Protein AF-A0A3B0FNT8-F1 (afdb_monomer)

Mean predicted aligned error: 11.55 Å

pLDDT: mean 79.82, std 15.88, range [45.12, 97.12]

Radius of gyration: 25.24 Å; Cα contacts (8 Å, |Δi|>4): 26; chains: 1; bounding box: 51×44×73 Å

Solvent-accessible surface area (backbone atoms only — not comparable to full-atom values): 6729 Å² total; per-residue (Å²): 138,70,70,69,58,57,55,53,40,46,52,53,53,46,54,52,52,50,52,52,50,52,54,49,56,54,68,74,42,70,83,59,65,89,70,70,77,71,73,82,89,70,88,82,74,92,58,73,80,83,53,77,88,48,48,67,55,54,54,50,52,56,52,52,52,52,52,50,51,54,52,50,53,51,54,49,54,52,50,51,52,51,53,50,57,63,66,65,53,75,85,79,70,72,95,72,78,91,74,80,81,76,83,84,126

Secondary structure (DSSP, 8-state):
--HHHHHHHHHHHHHHHHHHHHHHHHHH-TTS-TTS--PPP-PPPS--SPPHHHHHHHHHHHHHHHHHHHHHHHHHHHHHHHHHHHHTS-----SS---------

Organism: Pseudarthrobacter phenanthrenivorans (NCBI:txid361575)

Sequence (105 aa):
MPEHAGHATSSRWDSVLDTLEVHLSSAQEPNQSAAAAVEPWSEPQDLGPLPARLAGRADRILRAQRQALIALEQAKEDTVKHLAALSAIPSVRPAQQSVYLDVEG

Structure (mmCIF, N/CA/C/O backbone):
data_AF-A0A3B0FNT8-F1
#
_entry.id   AF-A0A3B0FNT8-F1
#
loop_
_atom_site.group_PDB
_atom_site.id
_atom_site.type_symbol
_atom_site.label_atom_id
_atom_site.label_alt_id
_atom_site.label_comp_id
_atom_site.label_asym_id
_atom_site.label_entity_id
_atom_site.label_seq_id
_atom_site.pdbx_PDB_ins_code
_atom_site.Cartn_x
_atom_site.Cartn_y
_atom_site.Cartn_z
_atom_site.occupancy
_atom_site.B_iso_or_equiv
_atom_site.auth_seq_id
_atom_site.auth_comp_id
_atom_site.auth_asym_id
_atom_site.auth_atom_id
_atom_site.pdbx_PDB_model_num
ATOM 1 N N . MET A 1 1 ? 29.888 3.974 -27.615 1.00 45.25 1 MET A N 1
ATOM 2 C CA . MET A 1 1 ? 29.158 2.781 -27.134 1.00 45.25 1 MET A CA 1
ATOM 3 C C . MET A 1 1 ? 28.469 3.100 -25.799 1.00 45.25 1 MET A C 1
ATOM 5 O O . MET A 1 1 ? 29.100 2.912 -24.768 1.00 45.25 1 MET A O 1
ATOM 9 N N . PRO A 1 2 ? 27.238 3.658 -25.794 1.00 57.91 2 PRO A N 1
ATOM 10 C CA . PRO A 1 2 ? 26.517 4.060 -24.571 1.00 57.91 2 PRO A CA 1
ATOM 11 C C . PRO A 1 2 ? 25.455 3.058 -24.059 1.00 57.91 2 PRO A C 1
ATOM 13 O O . PRO A 1 2 ? 24.883 3.269 -22.994 1.00 57.91 2 PRO A O 1
ATOM 16 N N . GLU A 1 3 ? 25.180 1.957 -24.767 1.00 60.31 3 GLU A N 1
ATOM 17 C CA . GLU A 1 3 ? 24.012 1.102 -24.470 1.00 60.31 3 GLU A CA 1
ATOM 18 C C . GLU A 1 3 ? 24.128 0.270 -23.180 1.00 60.31 3 GLU A C 1
ATOM 20 O O . GLU A 1 3 ? 23.120 -0.098 -22.579 1.00 60.31 3 GLU A O 1
ATOM 25 N N . HIS A 1 4 ? 25.340 0.008 -22.684 1.00 62.00 4 HIS A N 1
ATOM 26 C CA . HIS A 1 4 ? 25.526 -0.764 -21.448 1.00 62.00 4 HIS A CA 1
ATOM 27 C C . HIS A 1 4 ? 25.102 0.004 -20.183 1.00 62.00 4 HIS A C 1
ATOM 29 O O . HIS A 1 4 ? 24.646 -0.614 -19.222 1.00 62.00 4 HIS A O 1
ATOM 35 N N . ALA A 1 5 ? 25.174 1.342 -20.189 1.00 66.06 5 ALA A N 1
ATOM 36 C CA . ALA A 1 5 ? 24.753 2.162 -19.050 1.00 66.06 5 ALA A CA 1
ATOM 37 C C . ALA A 1 5 ? 23.224 2.137 -18.856 1.00 66.06 5 ALA A C 1
ATOM 39 O O . ALA A 1 5 ? 22.745 2.014 -17.731 1.00 66.06 5 ALA A O 1
ATOM 40 N N . GLY A 1 6 ? 22.453 2.154 -19.951 1.00 71.56 6 GLY A N 1
ATOM 41 C CA . GLY A 1 6 ? 20.986 2.104 -19.898 1.00 71.56 6 GLY A CA 1
ATOM 42 C C . GLY A 1 6 ? 20.438 0.790 -19.327 1.00 71.56 6 GLY A C 1
ATOM 43 O O . GLY A 1 6 ? 19.452 0.798 -18.585 1.00 71.56 6 GLY A O 1
ATOM 44 N N . HIS A 1 7 ? 21.100 -0.337 -19.610 1.00 75.12 7 HIS A N 1
ATOM 45 C CA . HIS A 1 7 ? 20.725 -1.647 -19.067 1.00 75.12 7 HIS A CA 1
ATOM 46 C C . HIS A 1 7 ? 21.039 -1.777 -17.569 1.00 75.12 7 HIS A C 1
ATOM 48 O O . HIS A 1 7 ? 20.222 -2.317 -16.818 1.00 75.12 7 HIS A O 1
ATOM 54 N N . ALA A 1 8 ? 22.178 -1.238 -17.118 1.00 78.88 8 ALA A N 1
ATOM 55 C CA . ALA A 1 8 ? 22.537 -1.211 -15.700 1.00 78.88 8 ALA A CA 1
ATOM 56 C C . ALA A 1 8 ? 21.572 -0.329 -14.888 1.00 78.88 8 ALA A C 1
ATOM 58 O O . ALA A 1 8 ? 21.066 -0.763 -13.853 1.00 78.88 8 ALA A O 1
ATOM 59 N N . THR A 1 9 ? 21.240 0.864 -15.393 1.00 85.06 9 THR A N 1
ATOM 60 C CA . THR A 1 9 ? 20.217 1.740 -14.797 1.00 85.06 9 THR A CA 1
ATOM 61 C C . THR A 1 9 ? 18.846 1.068 -14.754 1.00 85.06 9 THR A C 1
ATOM 63 O O . THR A 1 9 ? 18.174 1.107 -13.726 1.00 85.06 9 THR A O 1
ATOM 66 N N . SER A 1 10 ? 18.441 0.401 -15.838 1.00 86.56 10 SER A N 1
ATOM 67 C CA . SER A 1 10 ? 17.156 -0.306 -15.879 1.00 86.56 10 SER A CA 1
ATOM 68 C C . SER A 1 10 ? 17.084 -1.441 -14.862 1.00 86.56 10 SER A C 1
ATOM 70 O O . SER A 1 10 ? 16.059 -1.590 -14.212 1.00 86.56 10 SER A O 1
ATOM 72 N N . SER A 1 11 ? 18.168 -2.201 -14.689 1.00 89.88 11 SER A N 1
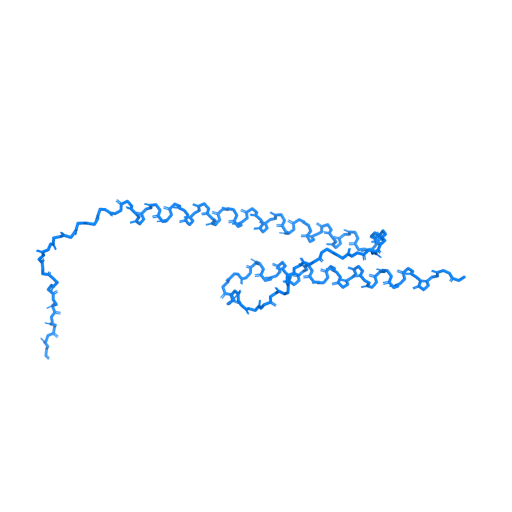ATOM 73 C CA . SER A 1 11 ? 18.216 -3.305 -13.719 1.00 89.88 11 SER A CA 1
ATOM 74 C C . SER A 1 11 ? 18.169 -2.795 -12.277 1.00 89.88 11 SER A C 1
ATOM 76 O O . SER A 1 11 ? 17.486 -3.380 -11.447 1.00 89.88 11 SER A O 1
ATOM 78 N N . ARG A 1 12 ? 18.830 -1.665 -11.984 1.00 91.38 12 ARG A N 1
ATOM 79 C CA . ARG A 1 12 ? 18.749 -1.014 -10.665 1.00 91.38 12 ARG A CA 1
ATOM 80 C C . ARG A 1 12 ? 17.338 -0.531 -10.340 1.00 91.38 12 ARG A C 1
ATOM 82 O O . ARG A 1 12 ? 16.867 -0.755 -9.230 1.00 91.38 12 ARG A O 1
ATOM 89 N N . TRP A 1 13 ? 16.664 0.105 -11.302 1.00 93.69 13 TRP A N 1
ATOM 90 C CA . TRP A 1 13 ? 15.259 0.482 -11.144 1.00 93.69 13 TRP A CA 1
ATOM 91 C C . TRP A 1 13 ? 14.360 -0.736 -10.935 1.00 93.69 13 TRP A C 1
ATOM 93 O O . TRP A 1 13 ? 13.460 -0.678 -10.107 1.00 93.69 13 TRP A O 1
ATOM 103 N N . ASP A 1 14 ? 14.607 -1.834 -11.646 1.00 93.94 14 ASP A N 1
ATOM 104 C CA . ASP A 1 14 ? 13.824 -3.062 -11.498 1.00 93.94 14 ASP A CA 1
ATOM 105 C C . ASP A 1 14 ? 13.951 -3.640 -10.081 1.00 93.94 14 ASP A C 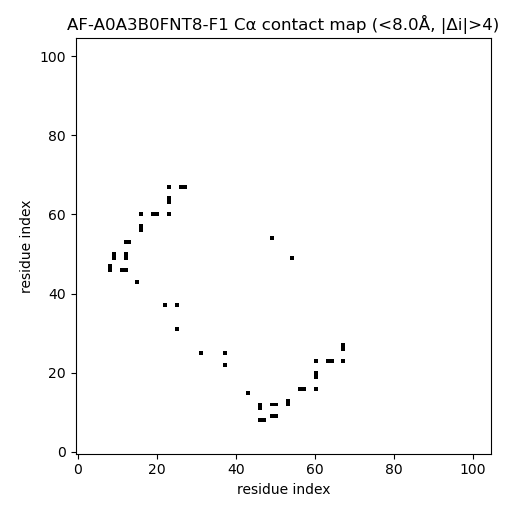1
ATOM 107 O O . ASP A 1 14 ? 12.934 -3.848 -9.427 1.00 93.94 14 ASP A O 1
ATOM 111 N N . SER A 1 15 ? 15.176 -3.747 -9.545 1.00 92.12 15 SER A N 1
ATOM 112 C CA . SER A 1 15 ? 15.406 -4.197 -8.161 1.00 92.12 15 SER A CA 1
ATOM 113 C C . SER A 1 15 ? 14.740 -3.293 -7.121 1.00 92.12 15 SER A C 1
ATOM 115 O O . SER A 1 15 ? 14.228 -3.768 -6.113 1.00 92.12 15 SER A O 1
ATOM 117 N N . VAL A 1 16 ? 14.729 -1.981 -7.361 1.00 93.38 16 VAL A N 1
ATOM 118 C CA . VAL A 1 16 ? 14.029 -1.014 -6.506 1.00 93.38 16 VAL A CA 1
ATOM 119 C C . VAL A 1 16 ? 12.521 -1.251 -6.516 1.00 93.38 16 VAL A C 1
ATOM 121 O O . VAL A 1 16 ? 11.899 -1.265 -5.454 1.00 93.38 16 VAL A O 1
ATOM 124 N N . LEU A 1 17 ? 11.930 -1.459 -7.695 1.00 94.06 17 LEU A N 1
ATOM 125 C CA . LEU A 1 17 ? 10.499 -1.736 -7.815 1.00 94.06 17 LEU A CA 1
ATOM 126 C C . LEU A 1 17 ? 10.128 -3.105 -7.225 1.00 94.06 17 LEU A C 1
ATOM 128 O O . LEU A 1 17 ? 9.081 -3.198 -6.592 1.00 94.06 17 LEU A O 1
ATOM 132 N N . ASP A 1 18 ? 10.985 -4.121 -7.356 1.00 93.81 18 ASP A N 1
ATOM 133 C CA . ASP A 1 18 ? 10.793 -5.429 -6.715 1.00 93.81 18 ASP A CA 1
ATOM 134 C C . ASP A 1 18 ? 10.741 -5.298 -5.187 1.00 93.81 18 ASP A C 1
ATOM 136 O O . ASP A 1 18 ? 9.812 -5.797 -4.549 1.00 93.81 18 ASP A O 1
ATOM 140 N N . THR A 1 19 ? 11.687 -4.568 -4.585 1.00 91.69 19 THR A N 1
ATOM 141 C CA . THR A 1 19 ? 11.683 -4.318 -3.135 1.00 91.69 19 THR A CA 1
ATOM 142 C C . THR A 1 19 ? 10.402 -3.604 -2.696 1.00 91.69 19 THR A C 1
ATOM 144 O O . THR A 1 19 ? 9.783 -3.999 -1.708 1.00 91.69 19 THR A O 1
ATOM 147 N N . LEU A 1 20 ? 9.942 -2.595 -3.446 1.00 91.88 20 LEU A N 1
ATOM 148 C CA . LEU A 1 20 ? 8.691 -1.894 -3.130 1.00 91.88 20 LEU A CA 1
ATOM 149 C C . LEU A 1 20 ? 7.460 -2.809 -3.205 1.00 91.88 20 LEU A C 1
ATOM 151 O O . LEU A 1 20 ? 6.540 -2.660 -2.399 1.00 91.88 20 LEU A O 1
ATOM 155 N N . GLU A 1 21 ? 7.432 -3.755 -4.141 1.00 92.69 21 GLU A N 1
ATOM 156 C CA . GLU A 1 21 ? 6.354 -4.743 -4.252 1.00 92.69 21 GLU A CA 1
ATOM 157 C C . GLU A 1 21 ? 6.367 -5.750 -3.096 1.00 92.69 21 GLU A C 1
ATOM 159 O O . GLU A 1 21 ? 5.299 -6.098 -2.584 1.00 92.69 21 GLU A O 1
ATOM 164 N N . VAL A 1 22 ? 7.549 -6.168 -2.629 1.00 90.69 22 VAL A N 1
ATOM 165 C CA . VAL A 1 22 ? 7.677 -7.004 -1.423 1.00 90.69 22 VAL A CA 1
ATOM 166 C C . VAL A 1 22 ? 7.134 -6.260 -0.204 1.00 90.69 22 VAL A C 1
ATOM 168 O O . VAL A 1 22 ? 6.290 -6.799 0.509 1.00 90.69 22 VAL A O 1
ATOM 171 N N . HIS A 1 23 ? 7.536 -5.001 -0.007 1.00 88.25 23 HIS A N 1
ATOM 172 C CA . HIS A 1 23 ? 7.053 -4.178 1.108 1.00 88.25 23 HIS A CA 1
ATOM 173 C C . HIS A 1 23 ? 5.531 -4.003 1.070 1.00 88.25 23 HIS A C 1
ATOM 175 O O . HIS A 1 23 ? 4.863 -4.093 2.101 1.00 88.25 23 HIS A O 1
ATOM 181 N N . LEU A 1 24 ? 4.976 -3.766 -0.119 1.00 89.94 24 LEU A N 1
ATOM 182 C CA . LEU A 1 24 ? 3.537 -3.636 -0.309 1.00 89.94 24 LEU A CA 1
ATOM 183 C C . LEU A 1 24 ? 2.806 -4.948 0.010 1.00 89.94 24 LEU A C 1
ATOM 185 O O . LEU A 1 24 ? 1.803 -4.923 0.719 1.00 89.94 24 LEU A O 1
ATOM 189 N N . SER A 1 25 ? 3.332 -6.084 -0.450 1.00 88.31 25 SER A N 1
ATOM 190 C CA . SER A 1 25 ? 2.757 -7.407 -0.173 1.00 88.31 25 SER A CA 1
ATOM 191 C C . SER A 1 25 ? 2.738 -7.703 1.329 1.00 88.31 25 SER A C 1
ATOM 193 O O . SER A 1 25 ? 1.725 -8.158 1.855 1.00 88.31 25 SER A O 1
ATOM 195 N N . SER A 1 26 ? 3.818 -7.367 2.042 1.00 83.94 26 SER A N 1
ATOM 196 C CA . SER A 1 26 ? 3.877 -7.480 3.504 1.00 83.94 26 SER A CA 1
ATOM 197 C C . SER A 1 26 ? 2.880 -6.556 4.208 1.00 83.94 26 SER A C 1
ATOM 199 O O . SER A 1 26 ? 2.268 -6.960 5.192 1.00 83.94 26 SER A O 1
ATOM 201 N N . ALA A 1 27 ? 2.669 -5.336 3.704 1.00 83.12 27 ALA A N 1
ATOM 202 C CA . ALA A 1 27 ? 1.700 -4.401 4.278 1.00 83.12 27 ALA A CA 1
ATOM 203 C C . ALA A 1 27 ? 0.237 -4.856 4.099 1.00 83.12 27 ALA A C 1
ATOM 205 O O . ALA A 1 27 ? -0.616 -4.511 4.917 1.00 83.12 27 ALA A O 1
ATOM 206 N N . GLN A 1 28 ? -0.062 -5.620 3.045 1.00 82.88 28 GLN A N 1
ATOM 207 C CA . GLN A 1 28 ? -1.405 -6.146 2.775 1.00 82.88 28 GLN A CA 1
ATOM 208 C C . GLN A 1 28 ? -1.755 -7.390 3.604 1.00 82.88 28 GLN A C 1
ATOM 210 O O . GLN A 1 28 ? -2.937 -7.673 3.785 1.00 82.88 28 GLN A O 1
ATOM 215 N N . GLU A 1 29 ? -0.755 -8.089 4.145 1.00 82.62 29 GLU A N 1
ATOM 216 C CA . GLU A 1 29 ? -0.907 -9.323 4.926 1.00 82.62 29 GLU A CA 1
ATOM 217 C C . GLU A 1 29 ? -0.494 -9.110 6.402 1.00 82.62 29 GLU A C 1
ATOM 219 O O . GLU A 1 29 ? 0.433 -9.757 6.894 1.00 82.62 29 GLU A O 1
ATOM 224 N N . PRO A 1 30 ? -1.177 -8.231 7.165 1.00 64.69 30 PRO A N 1
ATOM 225 C CA . PRO A 1 30 ? -0.731 -7.790 8.493 1.00 64.69 30 PRO A CA 1
ATOM 226 C C . PRO A 1 30 ? -0.717 -8.895 9.566 1.00 64.69 30 PRO A C 1
ATOM 228 O O . PRO A 1 30 ? -0.191 -8.685 10.657 1.00 64.69 30 PRO A O 1
ATOM 231 N N . ASN A 1 31 ? -1.321 -10.056 9.287 1.00 66.69 31 ASN A N 1
ATOM 232 C CA . ASN A 1 31 ? -1.449 -11.177 10.223 1.00 66.69 31 ASN A CA 1
ATOM 233 C C . ASN A 1 31 ? -0.311 -12.211 10.093 1.00 66.69 31 ASN A C 1
ATOM 235 O O . ASN A 1 31 ? -0.160 -13.084 10.948 1.00 66.69 31 ASN A O 1
ATOM 239 N N . GLN A 1 32 ? 0.520 -12.119 9.048 1.00 61.38 32 GLN A N 1
ATOM 240 C CA . GLN A 1 32 ? 1.816 -12.795 9.046 1.00 61.38 32 GLN A CA 1
ATOM 241 C C . GLN A 1 32 ? 2.727 -11.999 9.974 1.00 61.38 32 GLN A C 1
ATOM 243 O O . GLN A 1 32 ? 3.033 -10.852 9.672 1.00 61.38 32 GLN A O 1
ATOM 248 N N . SER A 1 33 ? 3.075 -12.595 11.125 1.00 52.00 33 SER A N 1
ATOM 249 C CA . SER A 1 33 ? 3.953 -12.057 12.175 1.00 52.00 33 SER A CA 1
ATOM 250 C C . SER A 1 33 ? 4.753 -10.841 11.705 1.00 52.00 33 SER A C 1
ATOM 252 O O . SER A 1 33 ? 5.655 -10.986 10.878 1.00 52.00 33 SER A O 1
ATOM 254 N N . ALA A 1 34 ? 4.424 -9.662 12.246 1.00 52.59 34 ALA A N 1
ATOM 255 C CA . ALA A 1 34 ? 4.999 -8.343 11.946 1.00 52.59 34 ALA A CA 1
ATOM 256 C C . ALA A 1 34 ? 6.536 -8.229 12.136 1.00 52.59 34 ALA A C 1
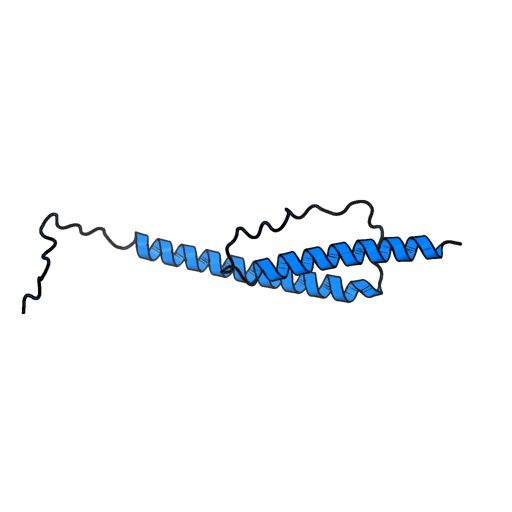ATOM 258 O O . ALA A 1 34 ? 7.088 -7.134 12.194 1.00 52.59 34 ALA A O 1
ATOM 259 N N . ALA A 1 35 ? 7.225 -9.362 12.266 1.00 47.25 35 ALA A N 1
ATOM 260 C CA . ALA A 1 35 ? 8.642 -9.544 12.513 1.00 47.25 35 ALA A CA 1
ATOM 261 C C . ALA A 1 35 ? 9.350 -10.394 11.439 1.00 47.25 35 ALA A C 1
ATOM 263 O O . ALA A 1 35 ? 10.517 -10.742 11.629 1.00 47.25 35 ALA A O 1
ATOM 264 N N . ALA A 1 36 ? 8.718 -10.716 10.301 1.00 53.53 36 ALA A N 1
ATOM 265 C CA . ALA A 1 36 ? 9.525 -10.890 9.095 1.00 53.53 36 ALA A CA 1
ATOM 266 C C . ALA A 1 36 ? 10.116 -9.506 8.816 1.00 53.53 36 ALA A C 1
ATOM 268 O O . ALA A 1 36 ? 9.405 -8.625 8.348 1.00 53.53 36 ALA A O 1
ATOM 269 N N . ALA A 1 37 ? 11.353 -9.287 9.268 1.00 57.91 37 ALA A N 1
ATOM 270 C CA . ALA A 1 37 ? 12.051 -8.014 9.209 1.00 57.91 37 ALA A CA 1
ATOM 271 C C . ALA A 1 37 ? 12.162 -7.568 7.749 1.00 57.91 37 ALA A C 1
ATOM 273 O O . ALA A 1 37 ? 13.119 -7.892 7.050 1.00 57.91 37 ALA A O 1
ATOM 274 N N . VAL A 1 38 ? 11.134 -6.872 7.275 1.00 65.50 38 VAL A N 1
ATOM 275 C CA . VAL A 1 38 ? 11.199 -6.107 6.046 1.00 65.50 38 VAL A CA 1
ATOM 276 C C . VAL A 1 38 ? 12.251 -5.047 6.325 1.00 65.50 38 VAL A C 1
ATOM 278 O O . VAL A 1 38 ? 12.069 -4.214 7.217 1.00 65.50 38 VAL A O 1
ATOM 281 N N . GLU A 1 39 ? 13.386 -5.156 5.637 1.00 75.56 39 GLU A N 1
ATOM 282 C CA . GLU A 1 39 ? 14.486 -4.207 5.769 1.00 75.56 39 GLU A CA 1
ATOM 283 C C . GLU A 1 39 ? 13.924 -2.782 5.639 1.00 75.56 39 GLU A C 1
ATOM 285 O O . GLU A 1 39 ? 13.115 -2.528 4.739 1.00 75.56 39 GLU A O 1
ATOM 290 N N . PRO A 1 40 ? 14.291 -1.842 6.527 1.00 79.75 40 PRO A N 1
ATOM 291 C CA . PRO A 1 40 ? 13.819 -0.471 6.434 1.00 79.75 40 PRO A CA 1
ATOM 292 C C . PRO A 1 40 ? 14.062 0.100 5.035 1.00 79.75 40 PRO A C 1
ATOM 294 O O . PRO A 1 40 ? 15.189 0.125 4.535 1.00 79.75 40 PRO A O 1
ATOM 297 N N . TRP A 1 41 ? 12.990 0.574 4.395 1.00 82.81 41 TRP A N 1
ATOM 298 C CA . TRP A 1 41 ? 13.097 1.184 3.075 1.00 82.81 41 TRP A CA 1
ATOM 299 C C . TRP A 1 41 ? 14.024 2.400 3.140 1.00 82.81 41 TRP A C 1
ATOM 301 O O . TRP A 1 41 ? 13.785 3.335 3.905 1.00 82.81 41 TRP A O 1
ATOM 311 N N . SER A 1 42 ? 15.059 2.390 2.306 1.00 83.00 42 SER A N 1
ATOM 312 C CA . SER A 1 42 ? 15.981 3.508 2.128 1.00 83.00 42 SER A CA 1
ATOM 313 C C . SER A 1 42 ? 15.843 4.041 0.711 1.00 83.00 42 SER A C 1
ATOM 315 O O . SER A 1 42 ? 15.797 3.262 -0.241 1.00 83.00 42 SER A O 1
ATOM 317 N N . GLU A 1 43 ? 15.780 5.364 0.560 1.00 83.88 43 GLU A N 1
ATOM 318 C CA . GLU A 1 43 ? 15.672 5.976 -0.761 1.00 83.88 43 GLU A CA 1
ATOM 319 C C . GLU A 1 43 ? 16.917 5.648 -1.609 1.00 83.88 43 GLU A C 1
ATOM 321 O O . GLU A 1 43 ? 18.044 5.946 -1.196 1.00 83.88 43 GLU A O 1
ATOM 326 N N . PRO A 1 44 ? 16.745 5.023 -2.785 1.00 86.25 44 PRO A N 1
ATOM 327 C CA . PRO A 1 44 ? 17.860 4.682 -3.653 1.00 86.25 44 PRO A CA 1
ATOM 328 C C . PRO A 1 44 ? 18.452 5.943 -4.296 1.00 86.25 44 PRO A C 1
ATOM 330 O O . PRO A 1 44 ? 17.748 6.730 -4.926 1.00 86.25 44 PRO A O 1
ATOM 333 N N . GLN A 1 45 ? 19.767 6.117 -4.169 1.00 86.50 45 GLN A N 1
ATOM 334 C CA . GLN A 1 45 ? 20.499 7.257 -4.731 1.00 86.50 45 GLN A CA 1
ATOM 335 C C . GLN A 1 45 ? 20.995 6.964 -6.153 1.00 86.50 45 GLN A C 1
ATOM 337 O O . GLN A 1 45 ? 21.194 5.808 -6.535 1.00 86.50 45 GLN A O 1
ATOM 342 N N . ASP A 1 46 ? 21.204 8.023 -6.939 1.00 85.00 46 ASP A N 1
ATOM 343 C CA . ASP A 1 46 ? 21.874 7.973 -8.249 1.00 85.00 46 ASP A CA 1
ATOM 344 C C . ASP A 1 46 ? 21.280 6.970 -9.260 1.00 85.00 46 ASP A C 1
ATOM 346 O O . ASP A 1 46 ? 21.984 6.394 -10.095 1.00 85.00 46 ASP A O 1
ATOM 350 N N . LEU A 1 47 ? 19.961 6.754 -9.221 1.00 85.12 47 LEU A N 1
ATOM 351 C CA . LEU A 1 47 ? 19.275 5.868 -10.169 1.00 85.12 47 LEU A CA 1
ATOM 352 C C . LEU A 1 47 ? 19.173 6.451 -11.585 1.00 85.12 47 LEU A C 1
ATOM 354 O O . LEU A 1 47 ? 19.015 5.704 -12.548 1.00 85.12 47 LEU A O 1
ATOM 358 N N . GLY A 1 48 ? 19.250 7.775 -11.730 1.00 87.06 48 GLY A N 1
ATOM 359 C CA . GLY A 1 48 ? 18.950 8.449 -12.993 1.00 87.06 48 GLY A CA 1
ATOM 360 C C . GLY A 1 48 ? 17.454 8.395 -13.355 1.00 87.06 48 GLY A C 1
ATOM 361 O O . GLY A 1 48 ? 16.621 8.027 -12.524 1.00 87.06 48 GLY A O 1
ATOM 362 N N . PRO A 1 49 ? 17.074 8.790 -14.583 1.00 89.06 49 PRO A N 1
ATOM 363 C CA . PRO A 1 49 ? 15.671 8.854 -14.985 1.00 89.06 49 PRO A CA 1
ATOM 364 C C . PRO A 1 49 ? 15.021 7.464 -15.031 1.00 89.06 49 PRO A C 1
ATOM 366 O O . PRO A 1 49 ? 15.654 6.485 -15.429 1.00 89.06 49 PRO A O 1
ATOM 369 N N . LEU A 1 50 ? 13.735 7.392 -14.674 1.00 88.44 50 LEU A N 1
ATOM 370 C CA . LEU A 1 50 ? 12.950 6.159 -14.745 1.00 88.44 50 LEU A CA 1
ATOM 371 C C . LEU A 1 50 ? 12.798 5.700 -16.211 1.00 88.44 50 LEU A C 1
ATOM 373 O O . LEU A 1 50 ? 12.275 6.457 -17.036 1.00 88.44 50 LEU A O 1
ATOM 377 N N . PRO A 1 51 ? 13.190 4.461 -16.561 1.00 91.56 51 PRO A N 1
ATOM 378 C CA . PRO A 1 51 ? 12.989 3.927 -17.902 1.00 91.56 51 PRO A CA 1
ATOM 379 C C . PRO A 1 51 ? 11.502 3.839 -18.265 1.00 91.56 51 PRO A C 1
ATOM 381 O O . PRO A 1 51 ? 10.698 3.311 -17.497 1.00 91.56 51 PRO A O 1
ATOM 384 N N . ALA A 1 52 ? 11.136 4.259 -19.481 1.00 91.06 52 ALA A N 1
ATOM 385 C CA . ALA A 1 52 ? 9.738 4.309 -19.934 1.00 91.06 52 ALA A CA 1
ATOM 386 C C . ALA A 1 52 ? 8.995 2.962 -19.810 1.00 91.06 52 ALA A C 1
ATOM 388 O O . ALA A 1 52 ? 7.816 2.934 -19.464 1.00 91.06 52 ALA A O 1
ATOM 389 N N . ARG A 1 53 ? 9.693 1.833 -20.009 1.00 92.38 53 ARG A N 1
ATOM 390 C CA . ARG A 1 53 ? 9.127 0.481 -19.833 1.00 92.38 53 ARG A CA 1
ATOM 391 C C . ARG A 1 53 ? 8.664 0.188 -18.400 1.00 92.38 53 ARG A C 1
ATOM 393 O O . ARG A 1 53 ? 7.772 -0.632 -18.213 1.00 92.38 53 ARG A O 1
ATOM 400 N N . LEU A 1 54 ? 9.270 0.832 -17.400 1.00 93.50 54 LEU A N 1
ATOM 401 C CA . LEU A 1 54 ? 8.964 0.636 -15.981 1.00 93.50 54 LEU A CA 1
ATOM 402 C C . LEU A 1 54 ? 7.921 1.632 -15.460 1.00 93.50 54 LEU A C 1
ATOM 404 O O . LEU A 1 54 ? 7.357 1.404 -14.392 1.00 93.50 54 LEU A O 1
ATOM 408 N N . ALA A 1 55 ? 7.603 2.688 -16.217 1.00 94.38 55 ALA A N 1
ATOM 409 C CA . ALA A 1 55 ? 6.653 3.722 -15.804 1.00 94.38 55 ALA A CA 1
ATOM 410 C C . ALA A 1 55 ? 5.281 3.142 -15.421 1.00 94.38 55 ALA A C 1
ATOM 412 O O . ALA A 1 55 ? 4.746 3.461 -14.362 1.00 94.38 55 ALA A O 1
ATOM 413 N N . GLY A 1 56 ? 4.749 2.215 -16.226 1.00 96.44 56 GLY A N 1
ATOM 414 C CA . GLY A 1 56 ? 3.481 1.547 -15.918 1.00 96.44 56 GLY A CA 1
ATOM 415 C C . GLY A 1 56 ? 3.534 0.668 -14.661 1.00 96.44 56 GLY A C 1
ATOM 416 O O . GLY A 1 56 ? 2.535 0.537 -13.957 1.00 96.44 56 GLY A O 1
ATOM 417 N N . ARG A 1 57 ? 4.694 0.078 -14.340 1.00 96.12 57 ARG A N 1
ATOM 418 C CA . ARG A 1 57 ? 4.883 -0.707 -13.109 1.00 96.12 57 ARG A CA 1
ATOM 419 C C . ARG A 1 57 ? 4.921 0.209 -11.887 1.00 96.12 57 ARG A C 1
ATOM 421 O O . ARG A 1 57 ? 4.138 -0.002 -10.966 1.00 96.12 57 ARG A O 1
ATOM 428 N N . ALA A 1 58 ? 5.739 1.260 -11.930 1.00 95.06 58 ALA A N 1
ATOM 429 C CA . ALA A 1 58 ? 5.850 2.248 -10.857 1.00 95.06 58 ALA A CA 1
ATOM 430 C C . ALA A 1 58 ? 4.494 2.896 -10.522 1.00 95.06 58 ALA A C 1
ATOM 432 O O . ALA A 1 58 ? 4.121 3.018 -9.359 1.00 95.06 58 ALA A O 1
ATOM 433 N N . ASP A 1 59 ? 3.714 3.241 -11.544 1.00 96.88 59 ASP A N 1
ATOM 434 C CA . ASP A 1 59 ? 2.388 3.841 -11.394 1.00 96.88 59 ASP A CA 1
ATOM 435 C C . ASP A 1 59 ? 1.357 2.876 -10.763 1.00 96.88 59 ASP A C 1
ATOM 437 O O . ASP A 1 59 ? 0.528 3.283 -9.944 1.00 96.88 59 ASP A O 1
ATOM 441 N N . ARG A 1 60 ? 1.437 1.570 -11.062 1.00 96.88 60 ARG A N 1
ATOM 442 C CA . ARG A 1 60 ? 0.629 0.546 -10.369 1.00 96.88 60 ARG A CA 1
ATOM 443 C C . ARG A 1 60 ? 1.014 0.414 -8.896 1.00 96.88 60 ARG A C 1
ATOM 445 O O . ARG A 1 60 ? 0.115 0.406 -8.058 1.00 96.88 60 ARG A O 1
ATOM 452 N N . ILE A 1 61 ? 2.312 0.361 -8.591 1.00 95.69 61 ILE A N 1
ATOM 453 C CA . ILE A 1 61 ? 2.816 0.295 -7.210 1.00 95.69 61 ILE A CA 1
ATOM 454 C C . ILE A 1 61 ? 2.338 1.516 -6.419 1.00 95.69 61 ILE A C 1
ATOM 456 O O . ILE A 1 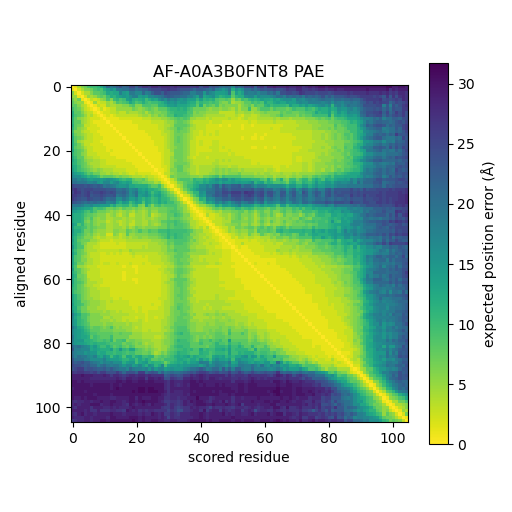61 ? 1.766 1.363 -5.343 1.00 95.69 61 ILE A O 1
ATOM 460 N N . LEU A 1 62 ? 2.471 2.721 -6.982 1.00 95.12 62 LEU A N 1
ATOM 461 C CA . LEU A 1 62 ? 2.056 3.961 -6.325 1.00 95.12 62 LEU A CA 1
ATOM 462 C C . LEU A 1 62 ? 0.555 3.981 -6.003 1.00 95.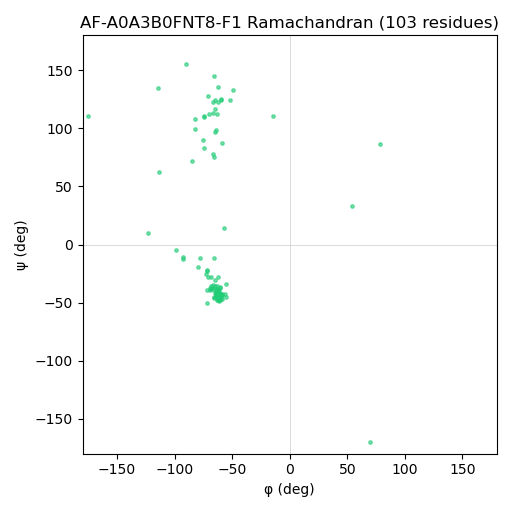12 62 LEU A C 1
ATOM 464 O O . LEU A 1 62 ? 0.152 4.406 -4.919 1.00 95.12 62 LEU A O 1
ATOM 468 N N . ARG A 1 63 ? -0.293 3.522 -6.931 1.00 97.12 63 ARG A N 1
ATOM 469 C CA . ARG A 1 63 ? -1.734 3.397 -6.668 1.00 97.12 63 ARG A CA 1
ATOM 470 C C . ARG A 1 63 ? -2.022 2.421 -5.536 1.00 97.12 63 ARG A C 1
ATOM 472 O O . ARG A 1 63 ? -2.790 2.763 -4.640 1.00 97.12 63 ARG A O 1
ATOM 479 N N . ALA A 1 64 ? -1.392 1.252 -5.556 1.00 94.62 64 ALA A N 1
ATOM 480 C CA . ALA A 1 64 ? -1.613 0.239 -4.535 1.00 94.62 64 ALA A CA 1
ATOM 481 C C . ALA A 1 64 ? -1.123 0.701 -3.150 1.00 94.62 64 ALA A C 1
ATOM 483 O O . ALA A 1 64 ? -1.836 0.527 -2.165 1.00 94.62 64 ALA A O 1
ATOM 484 N N . GLN A 1 65 ? 0.014 1.401 -3.074 1.00 94.44 65 GLN A N 1
ATOM 485 C CA . GLN A 1 65 ? 0.494 2.033 -1.839 1.00 94.44 65 GLN A CA 1
ATOM 486 C C . GLN A 1 65 ? -0.509 3.053 -1.279 1.00 94.44 65 GLN A C 1
ATOM 488 O O . GLN A 1 65 ? -0.778 3.060 -0.080 1.00 94.44 65 GLN A O 1
ATOM 493 N N . ARG A 1 66 ? -1.115 3.889 -2.135 1.00 95.56 66 ARG A N 1
ATOM 494 C CA . ARG A 1 66 ? -2.158 4.840 -1.704 1.00 95.56 66 ARG A CA 1
ATOM 495 C C . ARG A 1 66 ? -3.405 4.132 -1.183 1.00 95.56 66 ARG A C 1
ATOM 497 O O . ARG A 1 66 ? -3.975 4.566 -0.189 1.00 95.56 66 ARG A O 1
ATOM 504 N N . GLN A 1 67 ? -3.825 3.048 -1.832 1.00 94.62 67 GLN A N 1
ATOM 505 C CA . GLN A 1 67 ? -4.960 2.249 -1.365 1.00 94.62 67 GLN A CA 1
ATOM 506 C C . GLN A 1 67 ? -4.665 1.586 -0.014 1.00 94.62 67 GLN A C 1
ATOM 508 O O . GLN A 1 67 ? -5.522 1.611 0.866 1.00 94.62 67 GLN A O 1
ATOM 513 N N . ALA A 1 68 ? -3.452 1.060 0.173 1.00 90.56 68 ALA A N 1
ATOM 514 C CA . ALA A 1 68 ? -3.014 0.496 1.447 1.00 90.56 68 ALA A CA 1
ATOM 515 C C . ALA A 1 68 ? -3.000 1.551 2.566 1.00 90.56 68 ALA A C 1
ATOM 517 O O . ALA A 1 68 ? -3.452 1.267 3.671 1.00 90.56 68 ALA A O 1
ATOM 518 N N . LEU A 1 69 ? -2.560 2.783 2.274 1.00 91.81 69 LEU A N 1
ATOM 519 C CA . LEU A 1 69 ? -2.598 3.887 3.237 1.00 91.81 69 LEU A CA 1
ATOM 520 C C . LEU A 1 69 ? -4.032 4.214 3.678 1.00 91.81 69 LEU A C 1
ATOM 522 O O . LEU A 1 69 ? -4.289 4.305 4.873 1.00 91.81 69 LEU A O 1
ATOM 526 N N . ILE A 1 70 ? -4.968 4.326 2.731 1.00 94.19 70 ILE A N 1
ATOM 527 C CA . ILE A 1 70 ? -6.385 4.584 3.039 1.00 94.19 70 ILE A CA 1
ATOM 528 C C . ILE A 1 70 ? -6.955 3.470 3.929 1.00 94.19 70 ILE A C 1
ATOM 530 O O . ILE A 1 70 ? -7.609 3.751 4.931 1.00 94.19 70 ILE A O 1
ATOM 534 N N . ALA A 1 71 ? -6.682 2.205 3.595 1.00 89.56 71 ALA A N 1
ATOM 535 C CA . ALA A 1 71 ? -7.144 1.066 4.387 1.00 89.56 71 ALA A CA 1
ATOM 536 C C . ALA A 1 71 ? -6.546 1.066 5.807 1.00 89.56 71 ALA A C 1
ATOM 538 O O . ALA A 1 71 ? -7.250 0.790 6.779 1.00 89.56 71 ALA A O 1
ATOM 539 N N . LEU A 1 72 ? -5.263 1.419 5.940 1.00 89.94 72 LEU A N 1
ATOM 540 C CA . LEU A 1 72 ? -4.590 1.536 7.232 1.00 89.94 72 LEU A CA 1
ATOM 541 C C . LEU A 1 72 ? -5.194 2.652 8.094 1.00 89.94 72 LEU A C 1
ATOM 543 O O . LEU A 1 72 ? -5.403 2.461 9.293 1.00 89.94 72 LEU A O 1
ATOM 547 N N . GLU A 1 73 ? -5.495 3.808 7.502 1.00 93.06 73 GLU A N 1
ATOM 548 C CA . GLU A 1 73 ? -6.145 4.917 8.206 1.00 93.06 73 GLU A CA 1
ATOM 549 C C . GLU A 1 73 ? -7.528 4.516 8.729 1.00 93.06 73 GLU A C 1
ATOM 551 O O . GLU A 1 73 ? -7.822 4.744 9.904 1.00 93.06 73 GLU A O 1
ATOM 556 N N . GLN A 1 74 ? -8.329 3.833 7.908 1.00 92.44 74 GLN A N 1
ATOM 557 C CA . GLN A 1 74 ? -9.638 3.306 8.308 1.00 92.44 74 GLN A CA 1
ATOM 558 C C . GLN A 1 74 ? -9.521 2.292 9.455 1.00 92.44 74 GLN A C 1
ATOM 560 O O . GLN A 1 74 ? -10.207 2.417 10.471 1.00 92.44 74 GLN A O 1
ATOM 565 N N . ALA A 1 75 ? -8.593 1.335 9.349 1.00 89.25 75 ALA A N 1
ATOM 566 C CA . ALA A 1 75 ? -8.349 0.353 10.404 1.00 89.25 75 ALA A CA 1
ATOM 567 C C . ALA A 1 75 ? -7.919 1.015 11.727 1.00 89.25 75 ALA A C 1
ATOM 569 O O . ALA A 1 75 ? -8.333 0.586 12.811 1.00 89.25 75 ALA A O 1
ATOM 570 N N . LYS A 1 76 ? -7.125 2.094 11.657 1.00 91.19 76 LYS A N 1
ATOM 571 C CA . LYS A 1 76 ? -6.739 2.891 12.830 1.00 91.19 76 LYS A CA 1
ATOM 572 C C . LYS A 1 76 ? -7.958 3.542 13.483 1.00 91.19 76 LYS A C 1
ATOM 574 O O . LYS A 1 76 ? -8.104 3.463 14.703 1.00 91.19 76 LYS A O 1
ATOM 579 N N . GLU A 1 77 ? -8.825 4.179 12.700 1.00 93.81 77 GLU A N 1
ATOM 580 C CA . GLU A 1 77 ? -10.046 4.810 13.214 1.00 93.81 77 GLU A CA 1
ATOM 581 C C . GLU A 1 77 ? -10.972 3.799 13.894 1.00 93.81 77 GLU A C 1
ATOM 583 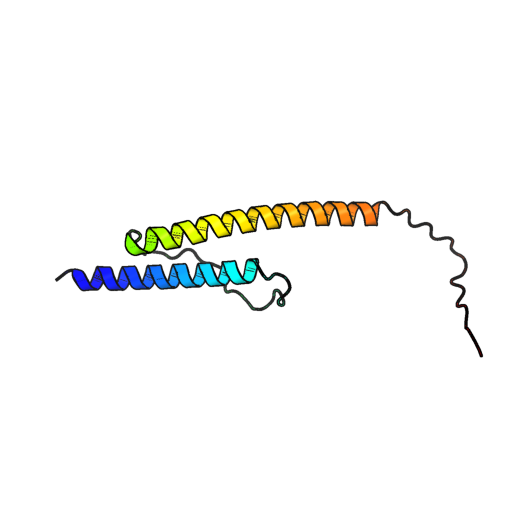O O . GLU A 1 77 ? -11.476 4.061 14.989 1.00 93.81 77 GLU A O 1
ATOM 588 N N . ASP A 1 78 ? -11.161 2.629 13.291 1.00 91.88 78 ASP A N 1
ATOM 589 C CA . ASP A 1 78 ? -12.007 1.579 13.858 1.00 91.88 78 ASP A CA 1
ATOM 590 C C . ASP A 1 78 ? -11.413 0.982 15.137 1.00 91.88 78 ASP A C 1
ATOM 592 O O . ASP A 1 78 ? -12.137 0.764 16.112 1.00 91.88 78 ASP A O 1
ATOM 596 N N . THR A 1 79 ? -10.089 0.822 15.191 1.00 90.94 79 THR A N 1
ATOM 597 C CA . THR A 1 79 ? -9.383 0.416 16.415 1.00 90.94 79 THR A CA 1
ATOM 598 C C . THR A 1 79 ? -9.597 1.432 17.537 1.00 90.94 79 THR A C 1
ATOM 600 O O . THR A 1 79 ? -9.914 1.051 18.663 1.00 90.94 79 THR A O 1
ATOM 603 N N . VAL A 1 80 ? -9.495 2.734 17.245 1.00 92.69 80 VAL A N 1
ATOM 604 C CA . VAL A 1 80 ? -9.753 3.793 18.236 1.00 92.69 80 VAL A CA 1
ATOM 605 C C . VAL A 1 80 ? -11.196 3.738 18.742 1.00 92.69 80 VAL A C 1
ATOM 607 O O . VAL A 1 80 ? -11.412 3.808 19.953 1.00 92.69 80 VAL A O 1
ATOM 610 N N . LYS A 1 81 ? -12.183 3.555 17.854 1.00 90.06 81 LYS A N 1
ATOM 611 C CA . LYS A 1 81 ? -13.598 3.398 18.247 1.00 90.06 81 LYS A CA 1
ATOM 612 C C . LYS A 1 81 ? -13.796 2.179 19.149 1.00 90.06 81 LYS A C 1
ATOM 614 O O . LYS A 1 81 ? -14.484 2.279 20.163 1.00 90.06 81 LYS A O 1
ATOM 619 N N . HIS A 1 82 ? -13.174 1.049 18.810 1.00 88.00 82 HIS A N 1
ATOM 620 C CA . HIS A 1 82 ? -13.245 -0.172 19.610 1.00 88.00 82 HIS A CA 1
ATOM 621 C C . HIS A 1 82 ? -12.648 0.038 21.008 1.00 88.00 82 HIS A C 1
ATOM 623 O O . HIS A 1 82 ? -13.282 -0.291 22.010 1.00 88.00 82 HIS A O 1
ATOM 629 N N . LEU A 1 83 ? -11.468 0.656 21.098 1.00 91.88 83 LEU A N 1
ATOM 630 C CA . LEU A 1 83 ? -10.834 0.970 22.380 1.00 91.88 83 LEU A CA 1
ATOM 631 C C . LEU A 1 83 ? -11.664 1.954 23.213 1.00 91.88 83 LEU A C 1
ATOM 633 O O . LEU A 1 83 ? -11.762 1.792 24.431 1.00 91.88 83 LEU A O 1
ATOM 637 N N . ALA A 1 84 ? -12.299 2.942 22.577 1.00 88.12 84 ALA A N 1
ATOM 638 C CA . ALA A 1 84 ? -13.207 3.864 23.254 1.00 88.12 84 ALA A CA 1
ATOM 639 C C . ALA A 1 84 ? -14.441 3.137 23.812 1.00 88.12 84 ALA A C 1
ATOM 641 O O . ALA A 1 84 ? -14.825 3.390 24.952 1.00 88.12 84 ALA A O 1
ATOM 642 N N . ALA A 1 85 ? -15.019 2.195 23.059 1.00 85.56 85 ALA A N 1
ATOM 643 C CA . ALA A 1 85 ? -16.136 1.374 23.522 1.00 85.56 85 ALA A CA 1
ATOM 644 C C . ALA A 1 85 ? -15.747 0.497 24.723 1.00 85.56 85 ALA A C 1
ATOM 646 O O . ALA A 1 85 ? -16.486 0.459 25.704 1.00 85.56 85 ALA A O 1
ATOM 647 N N . LE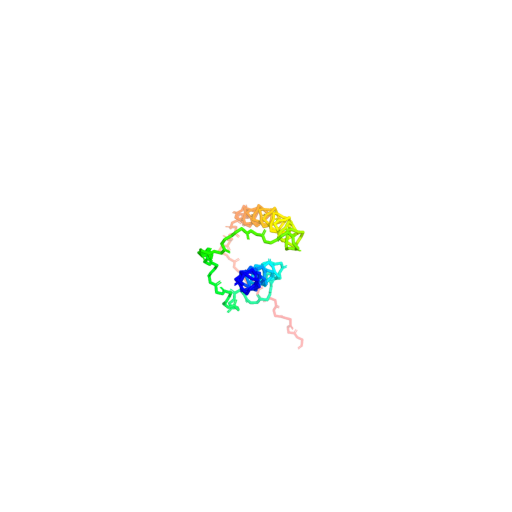U A 1 86 ? -14.568 -0.139 24.687 1.00 88.12 86 LEU A N 1
ATOM 648 C CA . LEU A 1 86 ? -14.035 -0.892 25.829 1.00 88.12 86 LEU A CA 1
ATOM 649 C C . LEU A 1 86 ? -13.782 0.007 27.048 1.00 88.12 86 LEU A C 1
ATOM 651 O O . LEU A 1 86 ? -14.072 -0.389 28.174 1.00 88.12 86 LEU A O 1
ATOM 655 N N . SER A 1 87 ? -13.283 1.227 26.834 1.00 78.50 87 SER A N 1
ATOM 656 C CA . SER A 1 87 ? -13.009 2.187 27.914 1.00 78.50 87 SER A CA 1
ATOM 657 C C . SER A 1 87 ? -14.279 2.794 28.515 1.00 78.50 87 SER A C 1
ATOM 659 O O . SER A 1 87 ? -14.273 3.217 29.668 1.00 78.50 87 SER A O 1
ATOM 661 N N . ALA A 1 88 ? -15.370 2.844 27.747 1.00 77.12 88 ALA A N 1
ATOM 662 C CA . ALA A 1 88 ? -16.659 3.362 28.192 1.00 77.12 88 ALA A CA 1
ATOM 663 C C . ALA A 1 88 ? -17.435 2.373 29.074 1.00 77.12 88 ALA A C 1
ATOM 665 O O . ALA A 1 88 ? -18.424 2.772 29.688 1.00 77.12 88 ALA A O 1
ATOM 666 N N . ILE A 1 89 ? -17.002 1.108 29.155 1.00 75.75 89 ILE A N 1
ATOM 667 C CA . ILE A 1 89 ? -17.572 0.128 30.079 1.00 75.75 89 ILE A CA 1
ATOM 668 C C . ILE A 1 89 ? -17.233 0.594 31.500 1.00 75.75 89 ILE A C 1
ATOM 670 O O . ILE A 1 89 ? -16.058 0.586 31.884 1.00 75.75 89 ILE A O 1
ATOM 674 N N . PRO A 1 90 ? -18.226 0.991 32.319 1.00 62.38 90 PRO A N 1
ATOM 675 C CA . PRO A 1 90 ? -17.963 1.290 33.711 1.00 62.38 90 PRO A CA 1
ATOM 676 C C . PRO A 1 90 ? -17.406 0.019 34.345 1.00 62.38 90 PRO A C 1
ATOM 678 O O . PRO A 1 90 ? -18.036 -1.038 34.274 1.00 62.38 90 PRO A O 1
ATOM 681 N N . SER A 1 91 ? -16.232 0.108 34.971 1.00 55.03 91 SER A N 1
ATOM 682 C CA . SER A 1 91 ? -15.735 -0.946 35.855 1.00 55.03 91 SER A CA 1
ATOM 683 C C . SER A 1 91 ? -16.652 -1.018 37.075 1.00 55.03 91 SER A C 1
ATOM 685 O O . SER A 1 91 ? -16.312 -0.540 38.157 1.00 55.03 91 SER A O 1
ATOM 687 N N . VAL A 1 92 ? -17.845 -1.592 36.915 1.00 50.00 92 VAL A N 1
ATOM 688 C CA . VAL A 1 92 ? -18.691 -1.979 38.036 1.00 50.00 92 VAL A CA 1
ATOM 689 C C . VAL A 1 92 ? -18.032 -3.220 38.615 1.00 50.00 92 VAL A C 1
ATOM 691 O O . VAL A 1 92 ? -18.361 -4.349 38.274 1.00 50.00 92 VAL A O 1
ATOM 694 N N . ARG A 1 93 ? -17.022 -3.005 39.456 1.00 54.12 93 ARG A N 1
ATOM 695 C CA . ARG A 1 93 ? -16.592 -4.004 40.423 1.00 54.12 93 ARG A CA 1
ATOM 696 C C . ARG A 1 93 ? -17.543 -3.867 41.615 1.00 54.12 93 ARG A C 1
ATOM 698 O O . ARG A 1 93 ? -17.294 -3.003 42.456 1.00 54.12 93 ARG A O 1
ATOM 705 N N . PRO A 1 94 ? -18.588 -4.699 41.774 1.00 45.12 94 PRO A N 1
ATOM 706 C CA . PRO A 1 94 ? -18.941 -5.076 43.123 1.00 45.12 94 PRO A CA 1
ATOM 707 C C . PRO A 1 94 ? -17.754 -5.887 43.644 1.00 45.12 94 PRO A C 1
ATOM 709 O O . PRO A 1 94 ? -17.382 -6.930 43.105 1.00 45.12 94 PRO A O 1
ATOM 712 N N . ALA A 1 95 ? -17.100 -5.372 44.679 1.00 53.50 95 ALA A N 1
ATOM 713 C CA . ALA A 1 95 ? -16.265 -6.194 45.531 1.00 53.50 95 ALA A CA 1
ATOM 714 C C . ALA A 1 95 ? -17.195 -7.167 46.265 1.00 53.50 95 ALA A C 1
ATOM 716 O O . ALA A 1 95 ? -17.570 -6.885 47.397 1.00 53.50 95 ALA A O 1
ATOM 717 N N . GLN A 1 96 ? -17.646 -8.230 45.588 1.00 52.53 96 GLN A N 1
ATOM 718 C CA . GLN A 1 96 ? -18.228 -9.429 46.188 1.00 52.53 96 GLN A CA 1
ATOM 719 C C . GLN A 1 96 ? -18.532 -10.502 45.126 1.00 52.53 96 GLN A C 1
ATOM 721 O O . GLN A 1 96 ? -19.458 -10.373 44.337 1.00 52.53 96 GLN A O 1
ATOM 726 N N . GLN A 1 97 ? -17.743 -11.580 45.210 1.00 50.78 97 GLN A N 1
ATOM 727 C CA . GLN A 1 97 ? -18.074 -12.962 44.844 1.00 50.78 97 GLN A CA 1
ATOM 728 C C . GLN A 1 97 ? -18.054 -13.329 43.349 1.00 50.78 97 GLN A C 1
ATOM 730 O O . GLN A 1 97 ? -19.078 -13.414 42.682 1.00 50.78 97 GLN A O 1
ATOM 735 N N . SER A 1 98 ? -16.866 -13.703 42.861 1.00 52.16 98 SER A N 1
ATOM 736 C CA . SER A 1 98 ? -16.759 -14.702 41.792 1.00 52.16 98 SER A CA 1
ATOM 737 C C . SER A 1 98 ? -17.293 -16.033 42.331 1.00 52.16 98 SER A C 1
ATOM 739 O O . SER A 1 98 ? -16.598 -16.727 43.070 1.00 52.16 98 SER A O 1
ATOM 741 N N . VAL A 1 99 ? -18.545 -16.360 42.016 1.00 62.88 99 VAL A N 1
ATOM 742 C CA . VAL A 1 99 ? -19.131 -17.676 42.291 1.00 62.88 99 VAL A CA 1
ATOM 743 C C . VAL A 1 99 ? -18.700 -18.610 41.164 1.00 62.88 99 VAL A C 1
ATOM 745 O O . VAL A 1 99 ? -19.155 -18.471 40.031 1.00 62.88 99 VAL A O 1
ATOM 748 N N . TYR A 1 100 ? -17.798 -19.542 41.467 1.00 59.00 100 TYR A N 1
ATOM 749 C CA . TYR A 1 100 ? -17.586 -20.711 40.620 1.00 59.00 100 TYR A CA 1
ATOM 750 C C . TYR A 1 100 ? -18.768 -21.653 40.848 1.00 59.00 100 TYR A C 1
ATOM 752 O O . TYR A 1 100 ? -18.930 -22.202 41.936 1.00 59.00 100 TYR A O 1
ATOM 760 N N . LEU A 1 101 ? -19.624 -21.782 39.836 1.00 61.62 101 LEU A N 1
ATOM 761 C CA . LEU A 1 101 ? -20.582 -22.875 39.754 1.00 61.62 101 LEU A CA 1
ATOM 762 C C . LEU A 1 101 ? -19.786 -24.112 39.339 1.00 61.62 101 LEU A C 1
ATOM 764 O O . LEU A 1 101 ? -19.570 -24.343 38.150 1.00 61.62 101 LEU A O 1
ATOM 768 N N . ASP A 1 102 ? -19.286 -24.844 40.329 1.00 63.75 102 ASP A N 1
ATOM 769 C CA . ASP A 1 102 ? -18.763 -26.181 40.098 1.00 63.75 102 ASP A CA 1
ATOM 770 C C . ASP A 1 102 ? -19.955 -27.088 39.780 1.00 63.75 102 ASP A C 1
ATOM 772 O O . ASP A 1 102 ? -20.871 -27.262 40.588 1.00 63.75 102 ASP A O 1
ATOM 776 N N . VAL A 1 103 ? -20.007 -27.556 38.538 1.00 62.00 103 VAL A N 1
ATOM 777 C CA . VAL A 1 103 ? -20.974 -28.557 38.100 1.00 62.00 103 VAL A CA 1
ATOM 778 C C . VAL A 1 103 ? -20.408 -29.931 38.442 1.00 62.00 103 VAL A C 1
ATOM 780 O O . VAL A 1 103 ? -19.984 -30.671 37.557 1.00 62.00 103 VAL A O 1
ATOM 783 N N . GLU A 1 104 ? -20.387 -30.261 39.735 1.00 53.59 104 GLU A N 1
ATOM 784 C CA . GLU A 1 104 ? -20.136 -31.633 40.175 1.00 53.59 104 GLU A CA 1
ATOM 785 C C . GLU A 1 104 ? -21.309 -32.520 39.733 1.00 53.59 104 GLU A C 1
ATOM 787 O O . GLU A 1 104 ? -22.4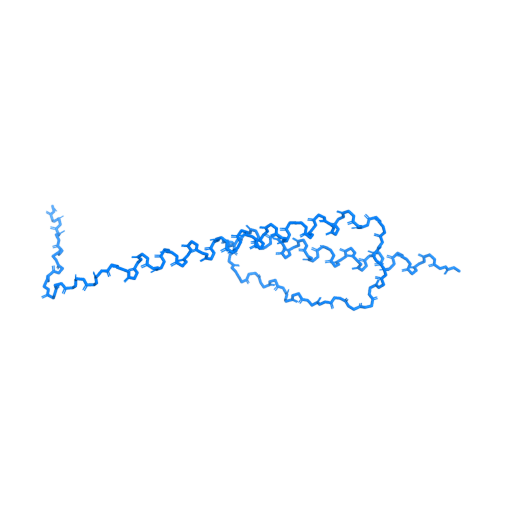75 -32.267 40.060 1.00 53.59 104 GLU A O 1
ATOM 792 N N . GLY A 1 105 ? -20.977 -33.554 38.963 1.00 45.69 105 GLY A N 1
ATOM 793 C CA . GLY A 1 105 ? -21.815 -34.705 38.647 1.00 45.69 105 GLY A CA 1
ATOM 794 C C . GLY A 1 105 ? -21.082 -35.984 39.010 1.00 45.69 105 GLY A C 1
ATOM 795 O O . GLY A 1 105 ? -19.832 -35.980 38.932 1.00 45.69 105 GLY A O 1
#

Foldseek 3Di:
DCVVVVVVLQVVVVVLLVLLVVVLVCLVCVPPPPPPCSDPDDDDPPSPDHDPVCPVSVVVSVVSVVVSVVVVVVVVVVVVVVVVVVVPPPPPDPPDDPDDPDPDD

=== Feature glossary ===
Key to the feature types in this record:

— What the protein is —

Primary structure: the covalent order of the twenty standard amino acids along the backbone. Two proteins with the sam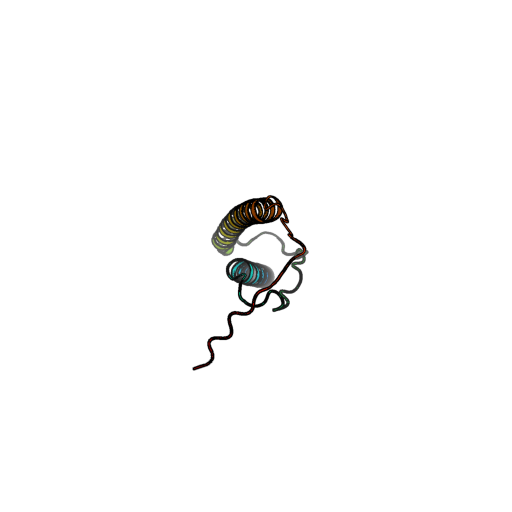e sequence will (almost always) fold to the same structure; two with 30% identity often share a fold but not the details.

Database cross-references. InterPro integrates a dozen domain/family signature databases into unified entries with residue-range hits. GO terms attach function/process/location labels with evidence codes. CATH codes position the fold in a four-level structural taxonomy. Organism is the NCBI-taxonomy species name.

— Where its atoms are —

The mmCIF block holds the 3D Cartesian coordinates of each backbone atom (N, Cα, C, O) in ångströms. mmCIF is the PDB's canonical archive format — a tagged-loop text representation of the atomic model.

Six rendered views show the 3D structure from the faces of a cube — i.e. along ±x, ±y, ±z. Rendering representation is drawn randomly per protein from cartoon (secondary-structure ribbons), sticks (backbone bonds), or molecular surface; coloring is either N→C rainbow (blue at the N-terminus through red at the C-terminus) or one color per chain.

— Local backbone conformation —

DSSP 8-state secondary structure assigns each residue one of H (α-helix), G (3₁₀-helix), I (π-helix), E (extended β-strand), B (isolated β-bridge), T (hydrogen-bonded turn), S (bend), or '-' (coil). The assignment is computed from backbone hydrogen-bond geometry via the Kabsch–Sander algorithm.

P-SEA three-state annotation labels each residue as helix, strand, or coil based purely on the geometry of the Cα trace. It serves as a fallback when the full backbone (and thus DSSP) is unavailable.

The φ/ψ torsion pair specifies the backbone conformation at each residue. φ rotates about the N–Cα bond, ψ about the Cα–C bond. Steric clashes forbid most of the (φ, ψ) plane — the allowed regions (α-helix basin, β-sheet basin, left-handed helix) are the Ramachandran-allowed regions.

— Global shape and packing —

The geometric summary reports three shape descriptors. Rg (radius of gyration) measures how spread out the Cα atoms are about their centre of mass; compact globular proteins have small Rg, elongated or unfolded ones large. Cα contacts (<8 Å, |i−j|>4) count long-range residue pairs in spatial proximity — high for tightly packed folds, near zero for rods or random coil. The bounding-box extents give the protein's footprint along x, y, z in Å.

Accessible surface area quantifies burial. A residue with SASA near zero is packed into the hydrophobic core; one with SASA >100 Å² sits on the surface. Computed here via the Shrake–Rupley numerical algorithm with a 1.4 Å probe.

Plot images: a contact map (which residues are close in 3D, as an N×N binary image), a Ramachandran scatter (backbone torsion angles, revealing secondary-structure composition at a glance), and — for AlphaFold structures — a PAE heatmap (pairwise prediction confidence).

— Structural neighborhood —

The Foldseek 3Di string encodes local tertiary geometry as a 20-letter alphabet — one character per residue — derived from the relative positions of nearby Cα atoms. Unlike the amino-acid sequence, 3Di is a direct function of the 3D structure, so two proteins with the same fold have similar 3Di strings even at low sequence identity.

Nearest PDB neighbors are the top structural matches found by Foldseek when searching this structure against the entire Protein Data Bank. Each hit reports a TM-score (0 to 1; >0.5 almost always implies the same fold) and an E-value. These are *structural* homologs — they may share no detectable sequence similarity.

— Confidence and disorder —

For AlphaFold models, the B-factor field carries pLDDT — the model's own estimate of local accuracy on a 0–100 scale. Regions with pLDDT<50 should be treated as essentially unmodeled; they often correspond to intrinsically disordered segments.

B-factor (Debye–Waller factor) reflects atomic displacement in the crystal lattice. It is an experimental observable (units Å²), not a prediction; low values mean the atom is pinned down, high values mean it moves or is heterogeneous across the crystal.

Predicted aligned error is AlphaFold's pairwise confidence. Unlike pLDDT (per-residue), PAE is per-residue-pair and captures whether two parts of the structure are correctly placed relative to each other. Units are ångströms of expected positional error.